Protein AF-A0A941IE63-F1 (afdb_monomer)

Solvent-accessible surface area (backbone atoms only — not comparable to full-atom values): 5029 Å² total; per-residue (Å²): 114,69,71,59,56,53,51,51,52,52,53,52,54,53,55,59,62,61,70,71,59,81,71,78,78,65,78,84,80,52,81,76,76,45,54,81,64,69,38,79,90,62,44,93,62,90,43,72,67,57,52,50,51,51,50,53,53,48,37,74,75,45,44,56,58,32,52,102,56,103,80,36,68,59,82,67,80,128

Structure (mmCIF, N/CA/C/O backbone):
data_AF-A0A941IE63-F1
#
_entry.id   AF-A0A941IE63-F1
#
loop_
_atom_site.group_PDB
_atom_site.id
_atom_site.type_symbol
_atom_site.label_atom_id
_atom_site.label_alt_id
_atom_site.label_comp_id
_atom_site.label_asym_id
_atom_site.label_entity_id
_atom_site.label_seq_id
_atom_site.pdbx_PDB_ins_code
_atom_site.Cartn_x
_atom_site.Cartn_y
_atom_site.Cartn_z
_atom_site.occupancy
_atom_site.B_iso_or_equiv
_atom_site.auth_seq_id
_atom_site.auth_comp_id
_atom_site.auth_asym_id
_atom_site.auth_atom_id
_atom_site.pdbx_PDB_model_num
ATOM 1 N N . MET A 1 1 ? 20.883 -6.290 45.519 1.00 54.16 1 MET A N 1
ATOM 2 C CA . MET A 1 1 ? 21.015 -5.513 44.259 1.00 54.16 1 MET A CA 1
ATOM 3 C C . MET A 1 1 ? 20.716 -6.322 42.992 1.00 54.16 1 MET A C 1
ATOM 5 O O . MET A 1 1 ? 20.091 -5.764 42.099 1.00 54.16 1 MET A O 1
ATOM 9 N N . LEU A 1 2 ? 21.068 -7.614 42.901 1.00 53.62 2 LEU A N 1
ATOM 10 C CA . LEU A 1 2 ? 20.801 -8.433 41.700 1.00 53.62 2 LEU A CA 1
ATOM 11 C C . LEU A 1 2 ? 19.300 -8.607 41.369 1.00 53.62 2 LEU A C 1
ATOM 13 O O . LEU A 1 2 ? 18.935 -8.525 40.201 1.00 53.62 2 LEU A O 1
ATOM 17 N N . PHE A 1 3 ? 18.424 -8.721 42.377 1.00 57.06 3 PHE A N 1
ATOM 18 C CA . PHE A 1 3 ? 16.965 -8.852 42.185 1.00 57.06 3 PHE A CA 1
ATOM 19 C C . PHE A 1 3 ? 16.278 -7.607 41.584 1.00 57.06 3 PHE A C 1
ATOM 21 O O . PHE A 1 3 ? 15.293 -7.720 40.859 1.00 57.06 3 PHE A O 1
ATOM 2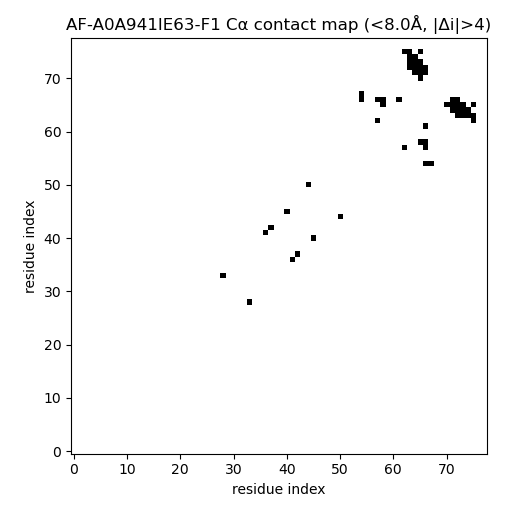8 N N . TYR A 1 4 ? 16.808 -6.407 41.842 1.00 58.47 4 TYR A N 1
ATOM 29 C CA . TYR A 1 4 ? 16.273 -5.159 41.279 1.00 58.47 4 TYR A CA 1
ATOM 30 C C . TYR A 1 4 ? 16.691 -4.980 39.810 1.00 58.47 4 TYR A C 1
ATOM 32 O O . TYR A 1 4 ? 15.937 -4.445 38.999 1.00 58.47 4 TYR A O 1
ATOM 40 N N . ALA A 1 5 ? 17.874 -5.487 39.443 1.00 60.94 5 ALA A N 1
ATOM 41 C CA . ALA A 1 5 ? 18.381 -5.462 38.075 1.00 60.94 5 ALA A CA 1
ATOM 42 C C . ALA A 1 5 ? 17.645 -6.449 37.150 1.00 60.94 5 ALA A C 1
ATOM 44 O O . ALA A 1 5 ? 17.365 -6.104 36.004 1.00 60.94 5 ALA A O 1
ATOM 45 N N . THR A 1 6 ? 17.282 -7.644 37.630 1.00 67.62 6 THR A N 1
ATOM 46 C CA . THR A 1 6 ? 16.438 -8.591 36.876 1.00 67.62 6 THR A CA 1
ATOM 47 C C . THR A 1 6 ? 15.008 -8.080 36.713 1.00 67.62 6 THR A C 1
ATOM 49 O O . THR A 1 6 ? 14.475 -8.144 35.609 1.00 67.62 6 THR A O 1
ATOM 52 N N . SER A 1 7 ? 14.421 -7.478 37.753 1.00 72.25 7 SER A N 1
ATOM 53 C CA . SER A 1 7 ? 13.089 -6.854 37.681 1.00 72.25 7 SER A CA 1
ATOM 54 C C . SER A 1 7 ? 13.024 -5.701 36.662 1.00 72.25 7 SER A C 1
ATOM 56 O O . SER A 1 7 ? 12.110 -5.646 35.839 1.00 72.25 7 SER A O 1
ATOM 58 N N . LYS A 1 8 ? 14.050 -4.834 36.615 1.00 75.75 8 LYS A N 1
ATOM 59 C CA . LYS A 1 8 ? 14.155 -3.769 35.599 1.00 75.75 8 LYS A CA 1
ATOM 60 C C . LYS A 1 8 ? 14.248 -4.299 34.167 1.00 75.75 8 LYS A C 1
ATOM 62 O O . LYS A 1 8 ? 13.614 -3.738 33.278 1.00 75.75 8 LYS A O 1
ATOM 67 N N . LYS A 1 9 ? 15.019 -5.369 33.943 1.00 78.81 9 LYS A N 1
ATOM 68 C CA . LYS A 1 9 ? 15.144 -6.003 32.620 1.00 78.81 9 LYS A CA 1
ATOM 69 C C . LYS A 1 9 ? 13.816 -6.598 32.157 1.00 78.81 9 LYS A C 1
ATOM 71 O O . LYS A 1 9 ? 13.419 -6.355 31.027 1.00 78.81 9 LYS A O 1
ATOM 76 N N . ILE A 1 10 ? 13.105 -7.293 33.045 1.00 85.75 10 ILE A N 1
ATOM 77 C CA . ILE A 1 10 ? 11.784 -7.870 32.757 1.00 85.75 10 ILE A CA 1
ATOM 78 C C . ILE A 1 10 ? 10.777 -6.770 32.397 1.00 85.75 10 ILE A C 1
ATOM 80 O O . ILE A 1 10 ? 10.086 -6.878 31.389 1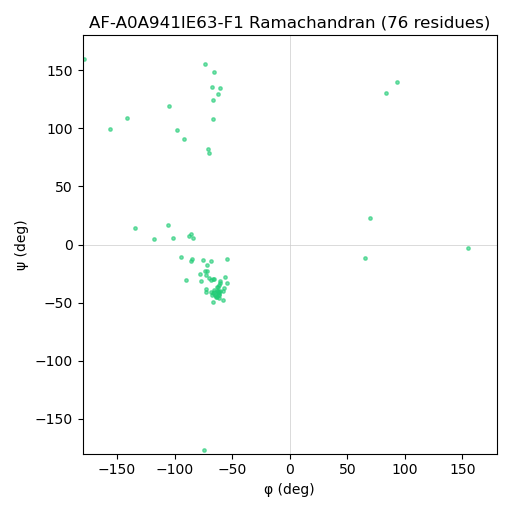.00 85.75 10 ILE A O 1
ATOM 84 N N . CYS A 1 11 ? 10.736 -5.684 33.174 1.00 82.50 11 CYS A N 1
ATOM 85 C CA . CYS A 1 11 ? 9.829 -4.565 32.919 1.00 82.50 11 CYS A CA 1
ATOM 86 C C . CYS A 1 11 ? 10.115 -3.887 31.564 1.00 82.50 11 CYS A C 1
ATOM 88 O O . CYS A 1 11 ? 9.194 -3.598 30.803 1.00 82.50 11 CYS A O 1
ATOM 90 N N . PHE A 1 12 ? 11.394 -3.712 31.214 1.00 86.12 12 PHE A N 1
ATOM 91 C CA . PHE A 1 12 ? 11.798 -3.171 29.914 1.00 86.12 12 PHE A CA 1
ATOM 92 C C . PHE A 1 12 ? 11.413 -4.093 28.746 1.00 86.12 12 PHE A C 1
ATOM 94 O O . PHE A 1 12 ? 10.874 -3.627 27.747 1.00 86.12 12 PHE A O 1
ATOM 101 N N . THR A 1 13 ? 11.626 -5.406 28.874 1.00 86.38 13 THR A N 1
ATOM 102 C CA . THR A 1 13 ? 11.236 -6.379 27.841 1.00 86.38 13 THR A CA 1
ATOM 103 C C . THR A 1 13 ? 9.720 -6.415 27.626 1.00 86.38 13 THR A C 1
ATOM 105 O O . THR A 1 13 ? 9.268 -6.464 26.484 1.00 86.38 13 THR A O 1
ATOM 108 N N . LEU A 1 14 ? 8.927 -6.333 28.699 1.00 85.31 14 LEU A N 1
ATOM 109 C CA . LEU A 1 14 ? 7.463 -6.285 28.610 1.00 85.31 14 LEU A CA 1
ATOM 110 C C . LEU A 1 14 ? 6.959 -5.001 27.936 1.00 85.31 14 LEU A C 1
ATOM 112 O O . LEU A 1 14 ? 6.039 -5.064 27.123 1.00 85.31 14 LEU A O 1
ATOM 116 N N . LEU A 1 15 ? 7.593 -3.856 28.212 1.00 86.00 15 LEU A N 1
ATOM 117 C CA . LEU A 1 15 ? 7.268 -2.585 27.560 1.00 86.00 15 LEU A CA 1
ATOM 118 C C . LEU A 1 15 ? 7.488 -2.654 26.039 1.00 86.00 15 LEU A C 1
ATOM 120 O O . LEU A 1 15 ? 6.645 -2.202 25.270 1.00 86.00 15 LEU A O 1
AT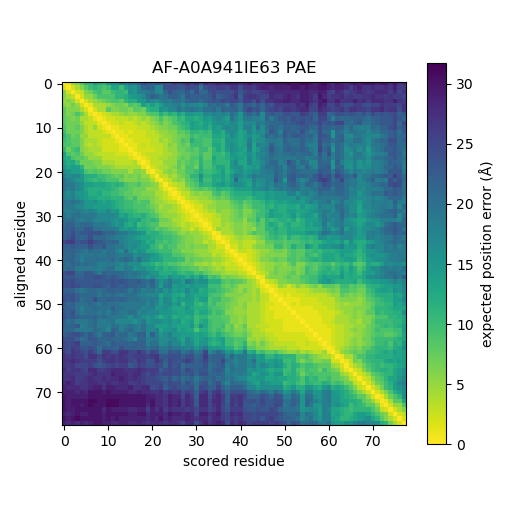OM 124 N N . VAL A 1 16 ? 8.601 -3.248 25.593 1.00 86.31 16 VAL A N 1
ATOM 125 C CA . VAL A 1 16 ? 8.907 -3.390 24.159 1.00 86.31 16 VAL A CA 1
ATOM 126 C C . VAL A 1 16 ? 7.904 -4.309 23.458 1.00 86.31 16 VAL A C 1
ATOM 128 O O . VAL A 1 16 ? 7.455 -3.986 22.361 1.00 86.31 16 VAL A O 1
ATOM 131 N N . LEU A 1 17 ? 7.512 -5.419 24.091 1.00 83.00 17 LEU A N 1
ATOM 132 C CA . LEU A 1 17 ? 6.532 -6.355 23.528 1.00 83.00 17 LEU A CA 1
ATOM 133 C C . LEU A 1 17 ? 5.150 -5.713 23.331 1.00 83.00 17 LEU A C 1
ATOM 135 O O . LEU A 1 17 ? 4.487 -5.985 22.331 1.00 83.00 17 LEU A O 1
ATOM 139 N N . PHE A 1 18 ? 4.731 -4.835 24.244 1.00 82.44 18 PHE A N 1
ATOM 140 C CA . PHE A 1 18 ? 3.439 -4.151 24.153 1.00 82.44 18 PHE A CA 1
ATOM 141 C C . PHE A 1 18 ? 3.384 -3.117 23.014 1.00 82.44 18 PHE A C 1
ATOM 143 O O . PHE A 1 18 ? 2.334 -2.902 22.415 1.00 82.44 18 PHE A O 1
ATOM 150 N N . SER A 1 19 ? 4.517 -2.515 22.645 1.00 81.81 19 SER A N 1
ATOM 151 C CA . SER A 1 19 ? 4.579 -1.498 21.583 1.00 81.81 19 SER A CA 1
ATOM 152 C C . SER A 1 19 ? 4.309 -2.036 20.169 1.00 81.81 19 SER A C 1
ATOM 154 O O . SER A 1 19 ? 4.072 -1.249 19.256 1.00 81.81 19 SER A O 1
ATOM 156 N N . VAL A 1 20 ? 4.336 -3.358 19.956 1.00 81.56 20 VAL A N 1
ATOM 157 C CA . VAL A 1 20 ? 4.201 -3.971 18.618 1.00 81.56 20 VAL A CA 1
ATOM 158 C C . VAL A 1 20 ? 2.749 -4.364 18.290 1.00 81.56 20 VAL A C 1
ATOM 160 O O . VAL A 1 20 ? 2.425 -4.641 17.138 1.00 81.56 20 VAL A O 1
ATOM 163 N N . THR A 1 21 ? 1.821 -4.338 19.253 1.00 77.88 21 THR A N 1
ATOM 164 C CA . THR A 1 21 ? 0.447 -4.851 19.057 1.00 77.88 21 THR A CA 1
ATOM 165 C C . THR A 1 21 ? -0.543 -3.850 18.444 1.00 77.88 21 THR A C 1
ATOM 167 O O . THR A 1 21 ? -1.735 -4.134 18.381 1.00 77.88 21 THR A O 1
ATOM 170 N N . GLY A 1 22 ? -0.090 -2.683 17.973 1.00 74.19 22 GLY A N 1
ATOM 171 C CA . GLY A 1 22 ? -0.970 -1.556 17.623 1.00 74.19 22 GLY A CA 1
ATOM 172 C C . GLY A 1 22 ? -1.994 -1.806 16.505 1.00 74.19 22 GLY A C 1
ATOM 173 O O . GLY A 1 22 ? -3.109 -1.298 16.583 1.00 74.19 22 GLY A O 1
ATOM 174 N N . CYS A 1 23 ? -1.659 -2.599 15.484 1.00 74.56 23 CYS A N 1
ATOM 175 C CA . CYS A 1 23 ? -2.520 -2.771 14.299 1.00 74.56 23 CYS A CA 1
ATOM 176 C C . CYS A 1 23 ? -3.013 -4.209 14.083 1.00 74.56 23 CYS A C 1
ATOM 178 O O . CYS A 1 23 ? -3.667 -4.487 13.080 1.00 74.56 23 CYS A O 1
ATOM 180 N N . ALA A 1 24 ? -2.710 -5.132 15.000 1.00 73.06 24 ALA A N 1
ATOM 181 C CA . ALA A 1 24 ? -3.001 -6.554 14.815 1.00 73.06 24 ALA A CA 1
ATOM 182 C C . ALA A 1 24 ? -4.503 -6.896 14.905 1.00 73.06 24 ALA A C 1
ATOM 184 O O . ALA A 1 24 ? -4.931 -7.903 14.348 1.00 73.06 24 ALA A O 1
ATOM 185 N N . GLN A 1 25 ? -5.309 -6.056 15.566 1.00 74.75 25 GLN A N 1
ATOM 186 C CA . GLN A 1 25 ? -6.752 -6.268 15.771 1.00 74.75 25 GLN A CA 1
ATOM 187 C C . GLN A 1 25 ? -7.661 -5.385 14.905 1.00 74.75 25 GLN A C 1
ATOM 189 O O . GLN A 1 25 ? -8.852 -5.265 15.192 1.00 74.75 25 GLN A O 1
ATOM 194 N N . LEU A 1 26 ? -7.145 -4.769 13.839 1.00 82.06 26 LEU A N 1
ATOM 195 C CA . LEU A 1 26 ? -8.015 -4.023 12.932 1.00 82.06 26 LEU A CA 1
ATOM 196 C C . LEU A 1 26 ? -9.035 -4.978 12.281 1.00 82.06 26 LEU A C 1
ATOM 198 O O . LEU A 1 26 ? -8.639 -6.021 11.749 1.00 82.06 26 LEU A O 1
ATOM 202 N N . PRO A 1 27 ? -10.342 -4.656 12.307 1.00 82.31 27 PRO A N 1
ATOM 203 C CA . PRO A 1 27 ? -11.352 -5.496 11.683 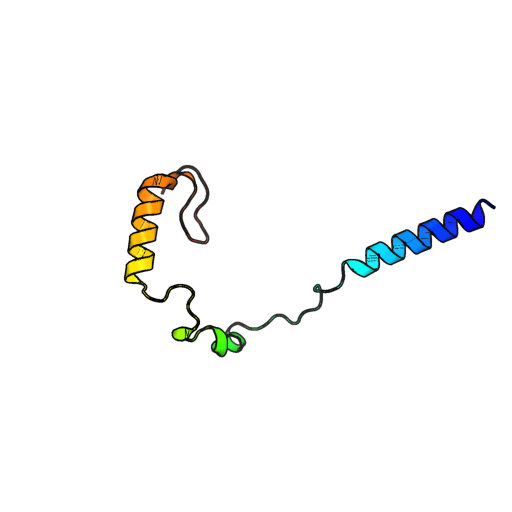1.00 82.31 27 PRO A CA 1
ATOM 204 C C . PRO A 1 27 ? -11.069 -5.615 10.185 1.00 82.31 27 PRO A C 1
ATOM 206 O O . PRO A 1 27 ? -10.774 -4.630 9.502 1.00 82.31 27 PRO A O 1
ATOM 209 N N . LYS A 1 28 ? -11.153 -6.841 9.660 1.00 80.69 28 LYS A N 1
ATOM 210 C CA . LYS A 1 28 ? -10.969 -7.093 8.232 1.00 80.69 28 LYS A CA 1
ATOM 211 C C . LYS A 1 28 ? -12.121 -6.448 7.462 1.00 80.69 28 LYS A C 1
ATOM 213 O O . LYS A 1 28 ? -13.241 -6.952 7.489 1.00 80.69 28 LYS A O 1
ATOM 218 N N . VAL A 1 29 ? -11.809 -5.364 6.757 1.00 82.19 29 VAL A N 1
ATOM 219 C CA . VAL A 1 29 ? -12.752 -4.652 5.888 1.00 82.19 29 VAL A CA 1
ATOM 220 C C . VAL A 1 29 ? -13.130 -5.548 4.710 1.00 82.19 29 VAL A C 1
ATOM 222 O O . VAL A 1 29 ? -12.260 -6.035 3.977 1.00 82.19 29 VAL A O 1
ATOM 225 N N . GLN A 1 30 ? -14.425 -5.768 4.530 1.00 80.12 30 GLN A N 1
ATOM 226 C CA . GLN A 1 30 ? -14.981 -6.580 3.456 1.00 80.12 30 GLN A CA 1
ATOM 227 C C . GLN A 1 30 ? -14.891 -5.846 2.112 1.00 80.12 30 GLN A C 1
ATOM 229 O O . GLN A 1 30 ? -14.830 -4.618 2.051 1.00 80.12 30 GLN A O 1
ATOM 234 N N . ALA A 1 31 ? -14.870 -6.589 1.001 1.00 76.00 31 ALA A N 1
ATOM 235 C CA . ALA A 1 31 ? -14.646 -6.006 -0.326 1.00 76.00 31 ALA A CA 1
ATOM 236 C C . ALA A 1 31 ? -15.671 -4.910 -0.682 1.00 76.00 31 ALA A C 1
ATOM 238 O O . ALA A 1 31 ? -15.303 -3.882 -1.249 1.00 76.00 31 ALA A O 1
ATOM 239 N N . TRP A 1 32 ? -16.935 -5.092 -0.288 1.00 80.38 32 TRP A N 1
ATOM 240 C CA . TRP A 1 32 ? -18.023 -4.147 -0.558 1.00 80.38 32 TRP A CA 1
ATOM 241 C C . TRP A 1 32 ? -17.967 -2.870 0.296 1.00 80.38 32 TRP A C 1
ATOM 243 O O . TRP A 1 32 ? -18.477 -1.832 -0.119 1.00 80.38 32 TRP A O 1
ATOM 253 N N . GLU A 1 33 ? -17.301 -2.894 1.454 1.00 80.44 33 GLU A N 1
ATOM 254 C CA . GLU A 1 33 ? -17.148 -1.719 2.330 1.00 80.44 33 GLU A CA 1
ATOM 255 C C . GLU A 1 33 ? -16.183 -0.676 1.738 1.00 80.44 33 GLU A C 1
ATOM 257 O O . GLU A 1 33 ? -16.217 0.501 2.101 1.00 80.44 33 GLU A O 1
ATOM 262 N N . LYS A 1 34 ? -15.361 -1.078 0.760 1.00 76.44 34 LYS A N 1
ATOM 263 C CA . LYS A 1 34 ? -14.413 -0.208 0.047 1.00 76.44 34 LYS A CA 1
ATOM 264 C C . LYS A 1 34 ? -15.041 0.567 -1.117 1.00 76.44 34 LYS A C 1
ATOM 266 O O . LYS A 1 34 ? -14.324 1.273 -1.822 1.00 76.44 34 LYS A O 1
ATOM 271 N N . GLY A 1 35 ? -16.361 0.500 -1.314 1.00 75.12 35 GLY A N 1
ATOM 272 C CA . GLY A 1 35 ? -17.043 1.148 -2.444 1.00 75.12 35 GLY A CA 1
ATOM 273 C C . GLY A 1 35 ? -16.770 2.655 -2.575 1.00 75.12 35 GLY A C 1
ATOM 274 O O . GLY A 1 35 ? -16.646 3.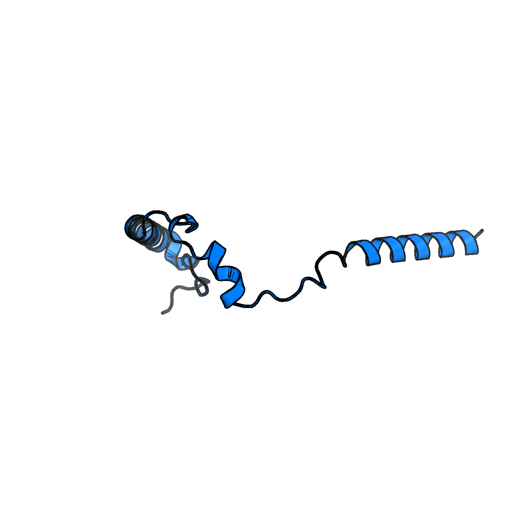161 -3.686 1.00 75.12 35 GLY A O 1
ATOM 275 N N . LYS A 1 36 ? -16.577 3.374 -1.456 1.00 77.38 36 LYS A N 1
ATOM 276 C CA . LYS A 1 36 ? -16.232 4.813 -1.468 1.00 77.38 36 LYS A CA 1
ATOM 277 C C . LYS A 1 36 ? -14.849 5.110 -2.066 1.00 77.38 36 LYS A C 1
ATOM 279 O O . LYS A 1 36 ? -14.666 6.178 -2.636 1.00 77.38 36 LYS A O 1
ATOM 284 N N . LEU A 1 37 ? -13.901 4.180 -1.943 1.00 74.25 37 LEU A N 1
ATOM 285 C CA . LEU A 1 37 ? -12.547 4.275 -2.507 1.00 74.25 37 LEU A CA 1
ATOM 286 C C . LEU A 1 37 ? -12.482 3.794 -3.964 1.00 74.25 37 LEU A C 1
ATOM 288 O O . LEU A 1 37 ? -11.508 4.067 -4.651 1.00 74.25 37 LEU A O 1
ATOM 292 N N . ALA A 1 38 ? -13.513 3.098 -4.448 1.00 74.31 38 ALA A N 1
ATOM 293 C CA . ALA A 1 38 ? -13.588 2.590 -5.817 1.00 74.31 38 ALA A CA 1
ATOM 294 C C . ALA A 1 38 ? -14.185 3.60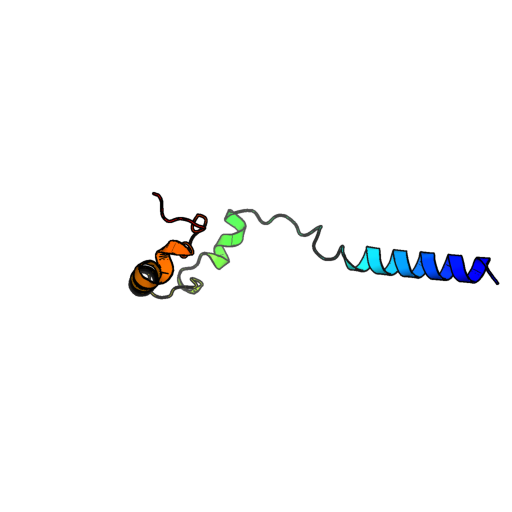2 -6.816 1.00 74.31 38 ALA A C 1
ATOM 296 O O . ALA A 1 38 ? -14.463 3.252 -7.966 1.00 74.31 38 ALA A O 1
ATOM 297 N N . ARG A 1 39 ? -14.422 4.850 -6.392 1.00 79.00 39 ARG A N 1
ATOM 298 C CA . ARG A 1 39 ? -14.919 5.904 -7.279 1.00 79.00 39 ARG A CA 1
ATOM 299 C C . ARG A 1 39 ? -13.871 6.252 -8.343 1.00 79.00 39 ARG A C 1
ATOM 301 O O . ARG A 1 39 ? -12.671 6.191 -8.092 1.00 79.00 39 ARG A O 1
ATOM 308 N N . GLN A 1 40 ? -14.333 6.648 -9.529 1.00 74.31 40 GLN A N 1
ATOM 309 C CA . GLN A 1 40 ? -13.468 6.992 -10.668 1.00 74.31 40 GLN A CA 1
ATOM 310 C C . GLN A 1 40 ? -12.515 8.161 -10.363 1.00 74.31 40 GLN A C 1
ATOM 312 O O . GLN A 1 40 ? -11.388 8.156 -10.837 1.00 74.31 40 GLN A O 1
ATOM 317 N N . ASP A 1 41 ? -12.937 9.118 -9.534 1.00 78.00 41 ASP A N 1
ATOM 318 C CA . ASP A 1 41 ? -12.148 10.282 -9.109 1.00 78.00 4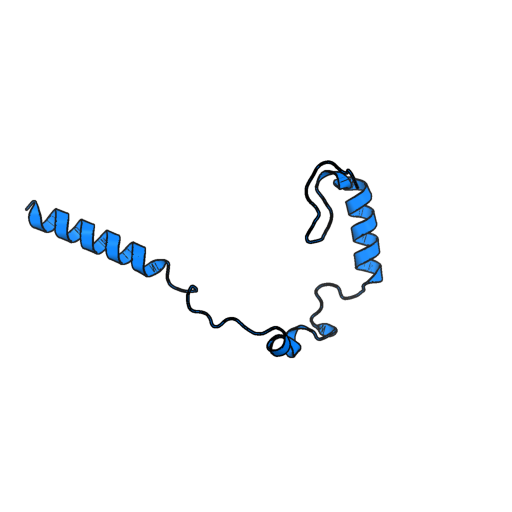1 ASP A CA 1
ATOM 319 C C . ASP A 1 41 ? -11.066 9.961 -8.066 1.00 78.00 41 ASP A C 1
ATOM 321 O O . ASP A 1 41 ? -10.181 10.779 -7.839 1.00 78.00 41 ASP A O 1
ATOM 325 N N . MET A 1 42 ? -11.114 8.775 -7.453 1.00 77.12 42 MET A N 1
ATOM 326 C CA . MET A 1 42 ? -10.123 8.298 -6.480 1.00 77.12 42 MET A CA 1
ATOM 327 C C . MET A 1 42 ? -9.123 7.312 -7.101 1.00 77.12 42 MET A C 1
ATOM 329 O O . MET A 1 42 ? -8.312 6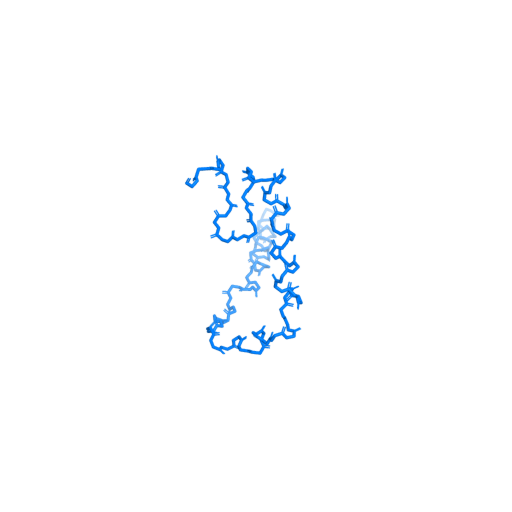.719 -6.387 1.00 77.12 42 MET A O 1
ATOM 333 N N . LYS A 1 43 ? -9.182 7.099 -8.424 1.00 78.62 43 LYS A N 1
ATOM 334 C CA . LYS A 1 43 ? -8.203 6.274 -9.133 1.00 78.62 43 LYS A CA 1
ATOM 335 C C . LYS A 1 43 ? -6.837 6.958 -9.121 1.00 78.62 43 LYS A C 1
ATOM 337 O O . LYS A 1 43 ? -6.731 8.148 -9.395 1.00 78.62 43 LYS A O 1
ATOM 342 N N . PHE A 1 44 ? -5.793 6.177 -8.841 1.00 75.19 44 PHE A N 1
ATOM 343 C CA . PHE A 1 44 ? -4.400 6.637 -8.920 1.00 75.19 44 PHE A CA 1
ATOM 344 C C . PHE A 1 44 ? -4.019 7.099 -10.324 1.00 75.19 44 PHE A C 1
ATOM 346 O O . PHE A 1 44 ? -3.200 7.999 -10.477 1.00 75.19 44 PHE A O 1
ATOM 353 N N . ASP A 1 45 ? -4.638 6.484 -11.326 1.00 74.06 45 ASP A N 1
ATOM 354 C CA . ASP A 1 45 ? -4.488 6.860 -12.713 1.00 74.06 45 ASP A CA 1
ATOM 355 C C . ASP A 1 45 ? -5.742 7.595 -13.191 1.00 74.06 45 ASP A C 1
ATOM 357 O O . ASP A 1 45 ? -6.859 7.063 -13.148 1.00 74.06 45 ASP A O 1
ATOM 361 N N . ARG A 1 46 ? -5.537 8.844 -13.611 1.00 69.50 46 ARG A N 1
ATOM 362 C CA . ARG A 1 46 ? -6.590 9.728 -14.106 1.00 69.50 46 ARG A CA 1
ATOM 363 C C . ARG A 1 46 ? -6.983 9.381 -15.543 1.00 69.50 46 ARG A C 1
ATOM 365 O O . ARG A 1 46 ? -8.115 9.668 -15.927 1.00 69.50 46 ARG A O 1
ATOM 372 N N . ASP A 1 47 ? -6.079 8.774 -16.313 1.00 81.56 47 ASP A N 1
ATOM 373 C CA . ASP A 1 47 ? -6.304 8.378 -17.700 1.00 81.56 47 ASP A CA 1
ATOM 374 C C . ASP A 1 47 ? -5.656 7.021 -17.997 1.00 81.56 47 ASP A C 1
ATOM 376 O O . ASP A 1 47 ? -4.449 6.889 -18.167 1.00 81.56 47 ASP A O 1
ATOM 380 N N . VAL A 1 48 ? -6.511 6.013 -18.169 1.00 79.19 48 VAL A N 1
ATOM 381 C CA . VAL A 1 48 ? -6.113 4.632 -18.466 1.00 79.19 48 VAL A CA 1
ATOM 382 C C . VAL A 1 48 ? -5.237 4.529 -19.722 1.00 79.19 48 VAL A C 1
ATOM 384 O O . VAL A 1 48 ? -4.456 3.583 -19.840 1.00 79.19 48 VAL A O 1
ATOM 387 N N . LEU A 1 49 ? -5.375 5.445 -20.687 1.00 83.69 49 LEU A N 1
ATOM 388 C CA . LEU A 1 49 ? -4.547 5.434 -21.889 1.00 83.69 49 LEU A CA 1
ATOM 389 C C . LEU A 1 49 ? -3.113 5.885 -21.591 1.00 83.69 49 LEU A C 1
ATOM 391 O O . LEU A 1 49 ? -2.172 5.262 -22.085 1.00 83.69 49 LEU A O 1
ATOM 395 N N . ASP A 1 50 ? -2.954 6.914 -20.759 1.00 83.38 50 ASP A N 1
ATOM 396 C CA . ASP A 1 50 ? -1.650 7.426 -20.334 1.00 83.38 50 ASP A CA 1
ATOM 397 C C . ASP A 1 50 ? -0.915 6.407 -19.454 1.00 83.38 50 ASP A C 1
ATOM 399 O O . ASP A 1 50 ? 0.256 6.109 -19.697 1.00 83.38 50 ASP A O 1
ATOM 403 N N . GLY A 1 51 ? -1.614 5.766 -18.510 1.00 83.00 51 GLY A N 1
ATOM 404 C CA . GLY A 1 51 ? -1.044 4.677 -17.712 1.00 83.00 51 GLY A CA 1
ATOM 405 C C . GLY A 1 51 ? -0.538 3.519 -18.565 1.00 83.00 51 GLY A C 1
ATOM 406 O O . GLY A 1 51 ? 0.609 3.101 -18.423 1.00 83.00 51 GLY A O 1
ATOM 407 N N . LYS A 1 52 ? -1.341 3.057 -19.534 1.00 81.88 52 LYS A N 1
ATOM 408 C CA . LYS A 1 52 ? -0.917 2.006 -20.475 1.00 81.88 52 LYS A CA 1
ATOM 409 C C . LYS A 1 52 ? 0.282 2.426 -21.317 1.00 81.88 52 LYS A C 1
ATOM 411 O O . LYS A 1 52 ? 1.167 1.611 -21.565 1.00 81.88 52 LYS A O 1
ATOM 416 N N . PHE A 1 53 ? 0.312 3.671 -21.785 1.00 83.81 53 PHE A N 1
ATOM 417 C CA . PHE A 1 53 ? 1.426 4.182 -22.578 1.00 83.81 53 PHE A CA 1
ATOM 418 C C . PHE A 1 53 ? 2.728 4.210 -21.768 1.00 83.81 53 PHE A C 1
ATOM 420 O O . PHE A 1 53 ? 3.762 3.730 -22.239 1.00 83.81 53 PHE A O 1
ATOM 427 N N . ASN A 1 54 ? 2.665 4.690 -20.527 1.00 82.62 54 ASN A N 1
ATOM 428 C CA . ASN A 1 54 ? 3.804 4.685 -19.618 1.00 82.62 54 ASN A CA 1
ATOM 429 C C . ASN A 1 54 ? 4.252 3.254 -19.291 1.00 82.62 54 ASN A C 1
ATOM 431 O O . ASN A 1 54 ? 5.440 2.953 -19.413 1.00 82.62 54 ASN A O 1
ATOM 435 N N . ASP A 1 55 ? 3.322 2.347 -18.986 1.00 81.44 55 ASP A N 1
ATOM 436 C CA . ASP A 1 55 ? 3.624 0.930 -18.752 1.00 81.44 55 ASP A CA 1
ATOM 437 C C . ASP A 1 55 ? 4.321 0.287 -19.961 1.00 81.44 55 ASP A C 1
ATOM 439 O O . ASP A 1 55 ? 5.289 -0.454 -19.791 1.00 81.44 55 ASP A O 1
ATOM 443 N N . HIS A 1 56 ? 3.902 0.606 -21.192 1.00 83.31 56 HIS A N 1
ATOM 444 C CA . HIS A 1 56 ? 4.570 0.130 -22.409 1.00 83.31 56 HIS A CA 1
ATOM 445 C C . HIS A 1 56 ? 6.020 0.619 -22.518 1.00 83.31 56 HIS A C 1
ATOM 447 O O . HIS A 1 56 ? 6.903 -0.151 -22.913 1.00 83.31 56 HIS A O 1
ATOM 453 N N . ILE A 1 57 ? 6.289 1.876 -22.157 1.00 83.25 57 ILE A N 1
ATOM 454 C CA . ILE A 1 57 ? 7.645 2.435 -22.149 1.00 83.25 57 ILE A CA 1
ATOM 455 C C . ILE A 1 57 ? 8.500 1.746 -21.083 1.00 83.25 57 ILE A C 1
ATOM 457 O O . ILE A 1 57 ? 9.611 1.308 -21.391 1.00 83.25 57 ILE A O 1
ATOM 461 N N . TYR A 1 58 ? 7.997 1.629 -19.853 1.00 78.75 58 TYR A N 1
ATOM 462 C CA . TYR A 1 58 ? 8.735 1.018 -18.746 1.00 78.75 58 TYR A CA 1
ATOM 463 C C . TYR A 1 58 ? 8.971 -0.471 -18.975 1.00 78.75 58 TYR A C 1
ATOM 465 O O . TYR A 1 58 ? 10.092 -0.933 -18.802 1.00 78.75 58 TYR A O 1
ATOM 473 N N . PHE A 1 59 ? 7.984 -1.213 -19.477 1.00 77.62 59 PHE A N 1
ATOM 474 C CA . PHE A 1 59 ? 8.168 -2.618 -19.838 1.00 77.62 59 PHE A CA 1
ATOM 475 C C . PHE A 1 59 ? 9.236 -2.796 -20.923 1.00 77.62 59 PHE A C 1
ATOM 477 O O . PHE A 1 59 ? 10.071 -3.693 -20.835 1.00 77.62 59 PHE A O 1
ATOM 484 N N . SER A 1 60 ? 9.263 -1.910 -21.920 1.00 78.62 60 SER A N 1
ATOM 485 C CA . SER A 1 60 ? 10.270 -1.971 -22.986 1.00 78.62 60 SER A CA 1
ATOM 486 C C . SER A 1 60 ? 11.681 -1.652 -22.484 1.00 78.62 60 SER A C 1
ATOM 488 O O . SER A 1 60 ? 12.657 -2.164 -23.026 1.00 78.62 60 SER A O 1
ATOM 490 N N . LYS A 1 61 ? 11.804 -0.802 -21.460 1.00 79.19 61 LYS A N 1
ATOM 491 C CA . LYS A 1 61 ? 13.095 -0.378 -20.900 1.00 79.19 61 LYS A CA 1
ATOM 492 C C . LYS A 1 61 ? 13.594 -1.283 -19.774 1.00 79.19 61 LYS A C 1
ATOM 494 O O . LYS A 1 61 ? 14.799 -1.426 -19.601 1.00 79.19 61 LYS A O 1
ATOM 499 N N . GLU A 1 62 ? 12.680 -1.878 -19.017 1.00 74.19 62 GLU A N 1
ATOM 500 C CA . GLU A 1 62 ? 12.960 -2.511 -17.727 1.00 74.19 62 GLU A CA 1
ATOM 501 C C . GLU A 1 62 ? 12.288 -3.887 -17.587 1.00 74.19 62 GLU A C 1
ATOM 503 O O . GLU A 1 62 ? 12.256 -4.441 -16.499 1.00 74.19 62 GLU A O 1
ATOM 508 N N . GLY A 1 63 ? 11.792 -4.503 -18.668 1.00 64.88 63 GLY A N 1
ATOM 509 C CA . GLY A 1 63 ? 11.001 -5.749 -18.643 1.00 64.88 63 GLY A CA 1
ATOM 510 C C . GLY A 1 63 ? 11.623 -6.962 -17.928 1.00 64.88 63 GLY A C 1
ATOM 511 O O . GLY A 1 63 ? 10.912 -7.918 -17.625 1.00 64.88 63 GLY A O 1
ATOM 512 N N . ALA A 1 64 ? 12.915 -6.924 -17.592 1.00 64.31 64 ALA A N 1
ATOM 513 C CA . ALA A 1 64 ? 13.565 -7.915 -16.733 1.00 64.31 64 ALA A CA 1
ATOM 514 C C . ALA A 1 64 ? 13.174 -7.804 -15.239 1.00 64.31 64 ALA A C 1
ATOM 516 O O . ALA A 1 64 ? 13.240 -8.809 -14.527 1.00 64.31 64 ALA A O 1
ATOM 517 N N . SER A 1 65 ? 12.767 -6.620 -14.756 1.00 62.91 65 SER A N 1
ATOM 518 C CA . SER A 1 65 ? 12.389 -6.369 -13.353 1.00 62.91 65 SER A CA 1
ATOM 519 C C . SER A 1 65 ? 10.931 -6.719 -13.039 1.00 62.91 65 SER A C 1
ATOM 521 O O . SER A 1 65 ? 10.588 -6.879 -11.871 1.00 62.91 65 SER A O 1
ATOM 523 N N . GLY A 1 66 ? 10.111 -6.946 -14.072 1.00 61.00 66 GLY A N 1
ATOM 524 C CA . GLY A 1 66 ? 8.682 -7.207 -13.938 1.00 61.00 66 GLY A CA 1
ATOM 525 C C . GLY A 1 66 ? 7.867 -5.914 -13.827 1.00 61.00 66 GLY A C 1
ATOM 526 O O . GLY A 1 66 ? 8.201 -5.008 -13.074 1.00 61.00 66 GLY A O 1
ATOM 527 N N . GLY A 1 67 ? 6.816 -5.810 -14.643 1.00 63.44 67 GLY A N 1
ATOM 528 C CA . GLY A 1 67 ? 6.007 -4.594 -14.772 1.00 63.44 67 GLY A CA 1
ATOM 529 C C . GLY A 1 67 ? 5.056 -4.326 -13.600 1.00 63.44 67 GLY A C 1
ATOM 530 O O . GLY A 1 67 ? 4.993 -5.069 -12.622 1.00 63.44 67 GLY A O 1
ATOM 531 N N . ASN A 1 68 ? 4.270 -3.258 -13.740 1.00 60.38 68 ASN A N 1
ATOM 532 C CA . ASN A 1 68 ? 3.353 -2.743 -12.726 1.00 60.38 68 ASN A CA 1
ATOM 533 C C . ASN A 1 68 ? 2.133 -3.683 -12.532 1.00 60.38 68 ASN A C 1
ATOM 535 O O . ASN A 1 68 ? 1.074 -3.496 -13.125 1.00 60.38 68 ASN A O 1
ATOM 539 N N . GLY A 1 69 ? 2.277 -4.750 -11.736 1.00 59.88 69 GLY A N 1
ATOM 540 C CA . GLY A 1 69 ? 1.204 -5.716 -11.471 1.00 59.88 69 GLY A CA 1
ATOM 541 C C . GLY A 1 69 ? 1.586 -6.840 -10.502 1.00 59.88 69 GLY A C 1
ATOM 542 O O . GLY A 1 69 ? 2.761 -7.144 -10.297 1.00 59.88 69 GLY A O 1
ATOM 543 N N . VAL A 1 70 ? 0.576 -7.486 -9.903 1.00 51.41 70 VAL A N 1
ATOM 544 C CA . VAL A 1 70 ? 0.733 -8.679 -9.046 1.00 51.41 70 VAL A CA 1
ATOM 545 C C . VAL A 1 70 ? 1.141 -9.887 -9.897 1.00 51.41 70 VAL A C 1
ATOM 547 O O . VAL A 1 70 ? 0.319 -10.706 -10.287 1.00 51.41 70 VAL A O 1
ATOM 550 N N . GLY A 1 71 ? 2.423 -9.947 -10.244 1.00 55.78 71 GLY A N 1
ATOM 551 C CA . GLY A 1 71 ? 2.998 -10.980 -11.109 1.00 55.78 71 GLY A CA 1
ATOM 552 C C . GLY A 1 71 ? 4.274 -10.563 -11.844 1.00 55.78 71 GLY A C 1
ATOM 553 O O . GLY A 1 71 ? 4.856 -11.382 -12.544 1.00 55.78 71 GLY A O 1
ATOM 554 N N . GLY A 1 72 ? 4.729 -9.317 -11.706 1.00 49.44 72 GLY A N 1
ATOM 555 C CA . GLY A 1 72 ? 5.967 -8.853 -12.323 1.00 49.44 72 GLY A CA 1
ATOM 556 C C . GLY A 1 72 ? 7.164 -9.030 -11.397 1.00 49.44 72 GLY A C 1
ATOM 557 O O . GLY A 1 72 ? 7.488 -8.119 -10.649 1.00 49.44 72 GLY A O 1
ATOM 558 N N . GLY A 1 73 ? 7.841 -10.173 -11.473 1.00 53.84 73 GLY A N 1
ATOM 559 C CA . GLY A 1 73 ? 9.133 -10.366 -10.822 1.00 53.84 73 GLY A CA 1
ATOM 560 C C . GLY A 1 73 ? 9.954 -11.456 -11.502 1.00 53.84 73 GLY A C 1
ATOM 561 O O . GLY A 1 73 ? 9.770 -12.631 -11.209 1.00 53.84 73 GLY A O 1
ATOM 562 N N . GLY A 1 74 ? 10.896 -11.050 -12.358 1.00 56.25 74 GLY A N 1
ATOM 563 C CA . GLY A 1 74 ? 12.060 -11.858 -12.730 1.00 56.25 74 GLY A CA 1
ATOM 564 C C . GLY A 1 74 ? 11.968 -12.745 -13.986 1.00 56.25 74 GLY A C 1
ATOM 565 O O . GLY A 1 74 ? 10.977 -13.410 -14.258 1.00 56.25 74 GLY A O 1
ATOM 566 N N . CYS A 1 75 ? 13.095 -12.746 -14.709 1.00 53.38 75 CYS A N 1
ATOM 567 C CA . CYS A 1 75 ? 13.560 -13.562 -15.849 1.00 53.38 75 CYS A CA 1
ATOM 568 C C . CYS A 1 75 ? 12.851 -13.497 -17.217 1.00 53.38 75 CYS A C 1
ATOM 570 O O . CYS A 1 75 ? 13.458 -13.913 -18.200 1.00 53.38 75 CYS A O 1
ATOM 572 N N . GLY A 1 76 ? 11.669 -12.889 -17.345 1.00 51.97 76 GLY A N 1
ATOM 573 C CA . GLY A 1 76 ? 11.120 -12.552 -18.669 1.00 51.97 76 GLY A CA 1
ATOM 574 C C . GLY A 1 76 ? 10.670 -13.745 -19.528 1.00 51.97 76 GLY A C 1
ATOM 575 O O . GLY A 1 76 ? 10.574 -13.609 -20.745 1.00 51.97 76 GLY A O 1
ATOM 576 N N . CYS A 1 77 ? 10.364 -14.894 -18.923 1.00 46.06 77 CYS A N 1
ATOM 577 C CA . CYS A 1 77 ? 9.683 -15.996 -19.604 1.00 46.06 77 CYS A CA 1
ATOM 578 C C . CYS A 1 77 ? 8.180 -15.957 -19.283 1.00 46.06 77 CYS A C 1
ATOM 580 O O . CYS A 1 77 ? 7.766 -16.431 -18.226 1.00 46.06 77 CYS A O 1
ATOM 582 N N . ASN A 1 78 ? 7.383 -15.387 -20.191 1.00 41.88 78 ASN A N 1
ATOM 583 C CA . ASN A 1 78 ? 6.004 -15.837 -20.425 1.00 41.88 78 ASN A CA 1
ATOM 584 C C . ASN A 1 78 ? 6.016 -16.785 -21.623 1.00 41.88 78 ASN A C 1
ATOM 586 O O . ASN A 1 78 ? 6.758 -16.470 -22.583 1.00 41.88 78 ASN A O 1
#

Sequence (78 aa):
MLFYATSKKICFTLLVLFSVTGCAQLPKVQAWEKGKLARQDMKFDRDVLDGKFNDHIYFSKEGASGGNGVGGGGCGCN

Organism: NCBI:txid2828728

Mean predicted aligned error: 14.83 Å

Foldseek 3Di:
DVVVVVVVVVVVVVVVVVVVCPCVPDPDDDPVNCVVCPDLVNDPDVDPVVVVVVQVVCCVVPVQCFTDDPPTHHDNDD

InterPro domains:
  IPR025362 Domain of unknown function DUF4266 [PF14086] (29-78)

pLDDT: mean 73.08, std 11.3, range [41.88, 86.38]

Secondary structure (DSSP, 8-state):
-HHHHHHHHHHHHHHHHHTT-TTTT-----GGGGGGGSSGGG-S-S-HHHHHHHHHHHHHHHTTS--SSTT--SS---

Radius of gyration: 24.23 Å; Cα contacts (8 Å, |Δi|>4): 28; chains: 1; bounding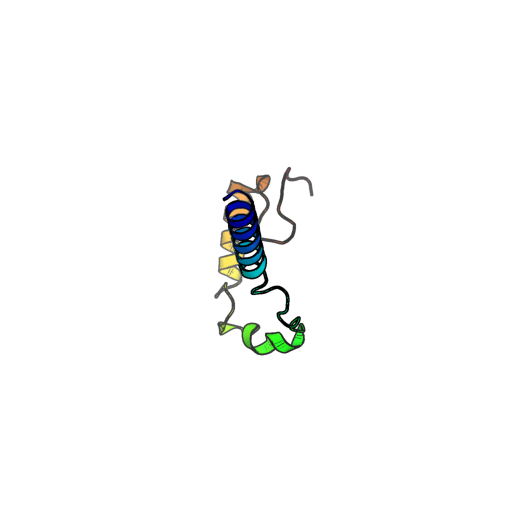 box: 39×26×67 Å